Protein AF-A0A7C3CS58-F1 (afdb_monomer_lite)

Structure (mmCIF, N/CA/C/O backbone):
data_AF-A0A7C3CS58-F1
#
_entry.id   AF-A0A7C3CS58-F1
#
loop_
_atom_site.group_PDB
_atom_site.id
_atom_site.type_symbol
_atom_site.label_atom_id
_atom_site.label_alt_id
_atom_site.label_comp_id
_atom_site.label_asym_id
_atom_site.label_entity_id
_atom_site.label_seq_id
_atom_site.pdbx_PDB_ins_code
_atom_site.Cartn_x
_atom_site.Cartn_y
_atom_site.Cartn_z
_atom_site.occupancy
_atom_site.B_iso_or_equiv
_atom_site.auth_seq_id
_atom_site.auth_comp_id
_atom_site.auth_asym_id
_atom_site.auth_atom_id
_atom_site.pdbx_PDB_model_num
ATOM 1 N N . MET A 1 1 ? 22.681 -4.273 1.201 1.00 48.94 1 MET A N 1
ATOM 2 C CA . MET A 1 1 ? 22.043 -4.958 0.058 1.00 48.94 1 MET A CA 1
ATOM 3 C C . MET A 1 1 ? 21.524 -3.868 -0.862 1.00 48.94 1 MET A C 1
ATOM 5 O O . MET A 1 1 ? 20.750 -3.043 -0.396 1.00 48.94 1 MET A O 1
ATOM 9 N N . VAL A 1 2 ? 22.036 -3.768 -2.089 1.00 51.97 2 VAL A N 1
ATOM 10 C CA . VAL A 1 2 ? 21.511 -2.819 -3.084 1.00 51.97 2 VAL A CA 1
ATOM 11 C C . VAL A 1 2 ? 20.241 -3.455 -3.643 1.00 51.97 2 VAL A C 1
ATOM 13 O O . VAL A 1 2 ? 20.322 -4.547 -4.196 1.00 51.97 2 VAL A O 1
ATOM 16 N N . ARG A 1 3 ? 19.075 -2.841 -3.422 1.00 66.12 3 ARG A N 1
ATOM 17 C CA . ARG A 1 3 ? 17.827 -3.278 -4.064 1.00 66.12 3 ARG A CA 1
ATOM 18 C C . ARG A 1 3 ? 17.838 -2.754 -5.497 1.00 66.12 3 ARG A C 1
ATOM 20 O O . ARG A 1 3 ? 18.014 -1.553 -5.699 1.00 66.12 3 ARG A O 1
ATOM 27 N N . GLU A 1 4 ? 17.723 -3.644 -6.477 1.00 78.19 4 GLU A N 1
ATOM 28 C CA . GLU A 1 4 ? 17.605 -3.247 -7.882 1.00 78.19 4 GLU A CA 1
ATOM 29 C C . GLU A 1 4 ? 16.298 -2.469 -8.092 1.00 78.19 4 GLU A C 1
ATOM 31 O O . GLU A 1 4 ? 15.266 -2.791 -7.500 1.00 78.19 4 GLU A O 1
ATOM 36 N N . LYS A 1 5 ? 16.345 -1.411 -8.912 1.00 87.25 5 LYS A N 1
ATOM 37 C CA . LYS A 1 5 ? 15.156 -0.620 -9.246 1.00 87.25 5 LYS A CA 1
ATOM 38 C C . LYS A 1 5 ? 14.199 -1.490 -10.062 1.00 87.25 5 LYS A C 1
ATOM 40 O O . LYS A 1 5 ? 14.593 -2.037 -11.090 1.00 87.25 5 LYS A O 1
ATOM 45 N N . LEU A 1 6 ? 12.942 -1.581 -9.636 1.00 90.12 6 LEU A N 1
ATOM 46 C CA . LEU A 1 6 ? 11.911 -2.256 -10.415 1.00 90.12 6 LEU A CA 1
ATOM 47 C C . LEU A 1 6 ? 11.552 -1.419 -11.647 1.00 90.12 6 LEU A C 1
ATOM 49 O O . LEU A 1 6 ? 11.156 -0.262 -11.524 1.00 90.12 6 LEU A O 1
ATOM 53 N N . VAL A 1 7 ? 11.620 -2.038 -12.823 1.00 94.19 7 VAL A N 1
ATOM 54 C CA . VAL A 1 7 ? 11.097 -1.489 -14.076 1.00 94.19 7 VAL A CA 1
ATOM 55 C C . VAL A 1 7 ? 10.013 -2.432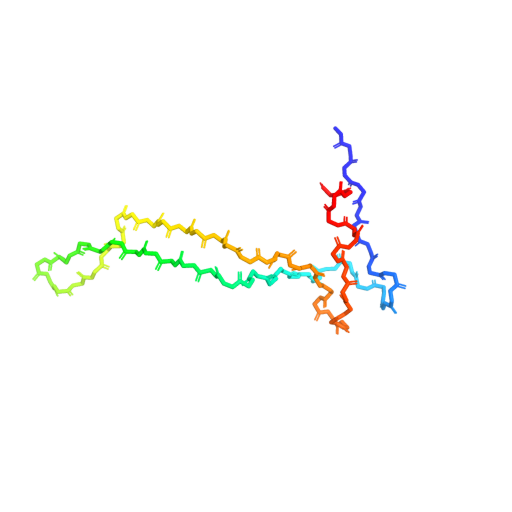 -14.580 1.00 94.19 7 VAL A C 1
ATOM 57 O O . VAL A 1 7 ? 10.242 -3.632 -14.725 1.00 94.19 7 VAL A O 1
ATOM 60 N N . CYS A 1 8 ? 8.823 -1.901 -14.849 1.00 95.81 8 CYS A N 1
ATOM 61 C CA . CYS A 1 8 ? 7.709 -2.667 -15.386 1.00 95.81 8 CYS A CA 1
ATOM 62 C C . CYS A 1 8 ? 8.108 -3.260 -16.748 1.00 95.81 8 CYS A C 1
ATOM 64 O O . CYS A 1 8 ? 8.360 -2.496 -17.687 1.00 95.81 8 CYS A O 1
ATOM 66 N N . PRO A 1 9 ? 8.103 -4.595 -16.906 1.00 95.12 9 PRO A N 1
ATOM 67 C CA . PRO A 1 9 ? 8.555 -5.241 -18.138 1.00 95.12 9 PRO A CA 1
ATOM 68 C C . PRO A 1 9 ? 7.601 -5.011 -19.319 1.00 95.12 9 PRO A C 1
ATOM 70 O O . PRO A 1 9 ? 7.956 -5.292 -20.459 1.00 95.12 9 PRO A O 1
ATOM 73 N N . TYR A 1 10 ? 6.396 -4.498 -19.056 1.00 97.31 10 TYR A N 1
ATOM 74 C CA . TYR A 1 10 ? 5.361 -4.299 -20.068 1.00 97.31 10 TYR A CA 1
ATOM 75 C C . TYR A 1 10 ? 5.322 -2.876 -20.638 1.00 97.31 10 TYR A C 1
ATOM 77 O O . TYR A 1 10 ? 5.003 -2.707 -21.811 1.00 97.31 10 TYR A O 1
ATOM 85 N N . CYS A 1 11 ? 5.629 -1.845 -19.840 1.00 97.44 11 CYS A N 1
ATOM 86 C CA . CYS A 1 11 ? 5.537 -0.445 -20.288 1.00 97.44 11 CYS A CA 1
ATOM 87 C C . CYS A 1 11 ? 6.726 0.445 -19.895 1.00 97.44 11 CYS A C 1
ATOM 89 O O . CYS A 1 11 ? 6.693 1.651 -20.152 1.00 97.44 11 CYS A O 1
ATOM 91 N N . GLY A 1 12 ? 7.749 -0.119 -19.247 1.00 96.88 12 GLY A N 1
ATOM 92 C CA . GLY A 1 12 ? 8.949 0.604 -18.822 1.00 96.88 12 GLY A CA 1
ATOM 93 C C . GLY A 1 12 ? 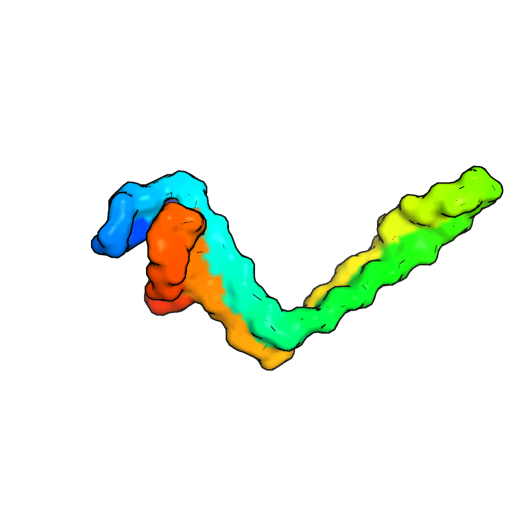8.753 1.544 -17.631 1.00 96.88 12 GLY A C 1
ATOM 94 O O . GLY A 1 12 ? 9.691 2.237 -17.266 1.00 96.88 12 GLY A O 1
ATOM 95 N N . ASN A 1 13 ? 7.562 1.589 -17.027 1.00 97.06 13 ASN A N 1
ATOM 96 C CA . ASN A 1 13 ? 7.318 2.379 -15.822 1.00 97.06 13 ASN A CA 1
ATOM 97 C C . ASN A 1 13 ? 8.204 1.916 -14.666 1.00 97.06 13 ASN A C 1
ATOM 99 O O . ASN A 1 13 ? 8.216 0.731 -14.343 1.00 97.06 13 ASN A O 1
ATOM 103 N N . ASP A 1 14 ? 8.848 2.855 -13.998 1.00 95.69 14 ASP A N 1
ATOM 104 C CA . ASP A 1 14 ? 9.750 2.617 -12.876 1.00 95.69 14 ASP A CA 1
ATOM 105 C C . ASP A 1 14 ? 9.501 3.596 -11.711 1.00 95.69 14 ASP A C 1
ATOM 107 O O . ASP A 1 14 ? 10.355 3.760 -10.837 1.00 95.69 14 ASP A O 1
ATOM 111 N N . GLU A 1 15 ? 8.320 4.225 -11.702 1.00 95.50 15 GLU A N 1
ATOM 112 C CA . GLU A 1 15 ? 7.911 5.244 -10.730 1.00 95.50 15 GLU A CA 1
ATOM 113 C C . GLU A 1 15 ? 6.667 4.819 -9.937 1.00 95.50 15 GLU A C 1
ATOM 115 O O . GLU A 1 15 ? 6.681 4.876 -8.710 1.00 95.50 15 GLU A O 1
ATOM 120 N N . GLU A 1 16 ? 5.606 4.357 -10.612 1.00 96.31 16 GLU A N 1
ATOM 121 C CA . GLU A 1 16 ? 4.304 4.121 -9.970 1.00 96.31 16 GLU A CA 1
ATOM 122 C C . GLU A 1 16 ? 3.910 2.638 -9.927 1.00 96.31 16 GLU A C 1
ATOM 124 O O . GLU A 1 16 ? 3.806 1.971 -10.961 1.00 96.31 16 GLU A O 1
ATOM 129 N N . PHE A 1 17 ? 3.633 2.118 -8.734 1.00 96.12 17 PHE A N 1
ATOM 130 C CA . PHE A 1 17 ? 3.173 0.747 -8.511 1.00 96.12 17 PHE A CA 1
ATOM 131 C C . PHE A 1 17 ? 2.197 0.707 -7.331 1.00 96.12 17 PHE A C 1
ATOM 133 O O . PHE A 1 17 ? 2.275 1.560 -6.449 1.00 96.12 17 PHE A O 1
ATOM 140 N N . PHE A 1 18 ? 1.293 -0.273 -7.296 1.00 95.69 18 PHE A N 1
ATOM 141 C CA . PHE A 1 18 ? 0.313 -0.406 -6.213 1.00 95.69 18 PHE A CA 1
ATOM 142 C C . PHE A 1 18 ? -0.007 -1.868 -5.900 1.00 95.69 18 PHE A C 1
ATOM 144 O O . PHE A 1 18 ? 0.128 -2.744 -6.756 1.00 95.69 18 PHE A O 1
ATOM 151 N N . GLU A 1 19 ? -0.448 -2.129 -4.670 1.00 94.81 19 GLU A N 1
ATOM 152 C CA . GLU A 1 19 ? -0.978 -3.426 -4.253 1.00 94.81 19 GLU A CA 1
ATOM 153 C C . GLU A 1 19 ? -2.501 -3.365 -4.093 1.00 94.81 19 GLU A C 1
ATOM 155 O O . GLU A 1 19 ? -3.062 -2.342 -3.701 1.00 94.81 19 GLU A O 1
ATOM 160 N N . VAL A 1 20 ? -3.169 -4.479 -4.379 1.00 94.50 20 VAL A N 1
ATOM 161 C CA . VAL A 1 20 ? -4.584 -4.699 -4.074 1.00 94.50 20 VAL A CA 1
ATOM 162 C C . VAL A 1 20 ? -4.675 -5.885 -3.132 1.00 94.50 20 VAL A C 1
ATOM 164 O O . VAL A 1 20 ? -4.313 -7.001 -3.505 1.00 94.50 20 VAL A O 1
ATOM 167 N N . ALA A 1 21 ? -5.168 -5.640 -1.921 1.00 93.38 21 ALA A N 1
ATOM 168 C CA . ALA A 1 21 ? -5.510 -6.683 -0.967 1.00 93.38 21 ALA A CA 1
ATOM 169 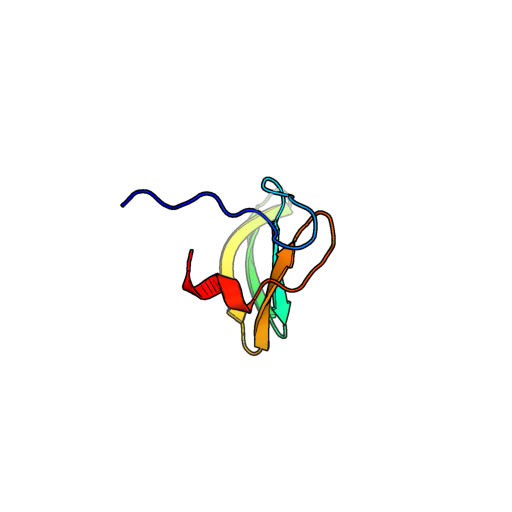C C . ALA A 1 21 ? -7.000 -7.020 -1.094 1.00 93.38 21 ALA A C 1
ATOM 171 O O . ALA A 1 21 ? -7.864 -6.174 -0.862 1.00 93.38 21 ALA A O 1
ATOM 172 N N . GLU A 1 22 ? -7.306 -8.256 -1.477 1.00 92.81 22 GLU A N 1
ATOM 173 C CA . GLU A 1 22 ? -8.676 -8.765 -1.492 1.00 92.81 22 GLU A CA 1
ATOM 174 C C . GLU A 1 22 ? -9.084 -9.220 -0.078 1.00 92.81 22 GLU A C 1
ATOM 176 O O . GLU A 1 22 ? -8.264 -9.729 0.687 1.00 92.81 22 GLU A O 1
ATOM 181 N N . ASN A 1 23 ? -10.367 -9.069 0.267 1.00 92.38 23 ASN A N 1
ATOM 182 C CA . AS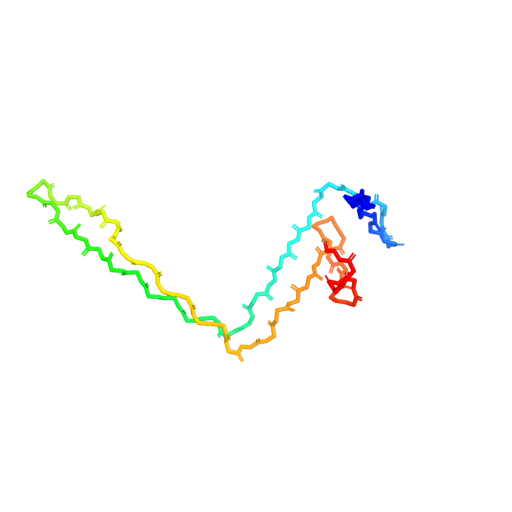N A 1 23 ? -10.939 -9.496 1.555 1.00 92.38 23 ASN A CA 1
ATOM 183 C C . ASN A 1 23 ? -10.182 -8.953 2.786 1.00 92.38 23 ASN A C 1
ATOM 185 O O . ASN A 1 23 ? -9.833 -9.706 3.703 1.00 92.38 23 ASN A O 1
ATOM 189 N N . ALA A 1 24 ? -9.917 -7.645 2.789 1.00 93.38 24 ALA A N 1
ATOM 190 C CA . ALA A 1 24 ? -9.357 -6.943 3.935 1.00 93.38 24 ALA A CA 1
ATOM 191 C C . ALA A 1 24 ? -10.467 -6.516 4.909 1.00 93.38 24 ALA A C 1
ATOM 193 O O . ALA A 1 24 ? -11.462 -5.907 4.509 1.00 93.38 24 ALA A O 1
ATOM 194 N N . TYR A 1 25 ? -10.276 -6.814 6.190 1.00 93.31 25 TYR A N 1
ATOM 195 C CA . TYR A 1 25 ? -11.082 -6.317 7.295 1.00 93.31 25 TYR A CA 1
ATOM 196 C C . TYR A 1 25 ? -10.253 -5.308 8.089 1.00 93.31 25 TYR A C 1
ATOM 198 O O . TYR A 1 25 ? -9.164 -5.629 8.560 1.00 93.31 25 TYR A O 1
ATOM 206 N N . VAL A 1 26 ? -10.755 -4.078 8.203 1.00 94.31 26 VAL A N 1
ATOM 207 C CA . VAL A 1 26 ? -10.076 -2.984 8.907 1.00 94.31 26 VAL A CA 1
ATOM 208 C C . VAL A 1 26 ? -10.969 -2.504 10.041 1.00 94.31 26 VAL A C 1
ATOM 210 O O . VAL A 1 26 ? -12.128 -2.150 9.817 1.00 94.31 26 VAL A O 1
ATOM 213 N N . VAL A 1 27 ? -10.423 -2.478 11.253 1.00 95.75 27 VAL A N 1
ATOM 214 C CA . VAL A 1 27 ? -11.078 -1.951 12.452 1.00 95.75 27 VAL A CA 1
ATOM 215 C C . VAL A 1 27 ? -10.264 -0.780 12.966 1.00 95.75 27 VAL A C 1
ATOM 217 O O . VAL A 1 27 ? -9.104 -0.946 13.332 1.00 95.75 27 VAL A O 1
ATOM 220 N N . VAL A 1 28 ? -10.888 0.395 13.027 1.00 96.75 28 VAL A N 1
ATOM 221 C CA . VAL A 1 28 ? -10.282 1.596 13.608 1.00 96.75 28 VAL A CA 1
ATOM 222 C C . VAL A 1 28 ? -11.066 1.993 14.851 1.00 96.75 28 VAL A C 1
ATOM 224 O O . VAL A 1 28 ? -12.272 2.241 14.787 1.00 96.75 28 VAL A O 1
ATOM 227 N N . HIS A 1 29 ? -10.381 2.060 15.987 1.00 96.56 29 HIS A N 1
ATOM 228 C CA . HIS A 1 29 ? -10.936 2.549 17.242 1.00 96.56 29 HIS A CA 1
ATOM 229 C C . HIS A 1 29 ? -10.689 4.051 17.360 1.00 96.56 29 HIS A C 1
ATOM 231 O O . HIS A 1 29 ? -9.548 4.503 17.273 1.00 96.56 29 HIS A O 1
ATOM 237 N N . PHE A 1 30 ? -11.748 4.824 17.597 1.00 97.50 30 PHE A N 1
ATOM 238 C CA . PHE A 1 30 ? -11.666 6.274 17.777 1.00 97.50 30 PHE A CA 1
ATOM 239 C C . PHE A 1 30 ? -12.003 6.676 19.211 1.00 97.50 30 PHE A C 1
ATOM 241 O O . PHE A 1 30 ? -12.935 6.141 19.812 1.00 97.50 30 PHE A O 1
ATOM 248 N N . LEU A 1 31 ? -11.284 7.674 19.721 1.00 97.62 31 LEU A N 1
ATOM 249 C CA . LEU A 1 31 ? -11.673 8.439 20.900 1.00 97.62 31 LEU A CA 1
ATOM 250 C C . LEU A 1 31 ? -12.360 9.730 20.447 1.00 97.62 31 LEU A C 1
ATOM 252 O O . LEU A 1 31 ? -11.833 10.431 19.583 1.00 97.62 31 LEU A O 1
ATOM 256 N N . GLN A 1 32 ? -13.515 10.046 21.032 1.00 98.00 32 GLN A N 1
ATOM 257 C CA . GLN A 1 32 ? -14.178 11.331 20.827 1.00 98.00 32 GLN A CA 1
ATOM 258 C C . GLN A 1 32 ? -13.737 12.324 21.907 1.00 98.00 32 GLN A C 1
ATOM 260 O O . GLN A 1 32 ? -13.844 12.040 23.099 1.00 98.00 32 GLN A O 1
ATOM 265 N N . ASN A 1 33 ? -13.248 13.482 21.478 1.00 97.06 33 ASN A N 1
ATOM 266 C CA . ASN A 1 33 ? -12.882 14.596 22.344 1.00 97.06 33 ASN A CA 1
ATOM 267 C C . ASN A 1 33 ? -14.126 15.377 22.806 1.00 97.06 33 ASN A C 1
ATOM 269 O O . ASN A 1 33 ? -15.204 15.266 22.219 1.00 97.06 33 ASN A O 1
ATOM 273 N N . GLU A 1 34 ? -13.970 16.228 23.825 1.00 97.25 34 GLU A N 1
ATOM 274 C CA . GLU A 1 34 ? -15.051 17.087 24.347 1.00 97.25 34 GLU A CA 1
ATOM 275 C C . GLU A 1 34 ? -15.591 18.086 23.312 1.00 97.25 34 GLU A C 1
ATOM 277 O O . GLU A 1 34 ? -16.768 18.437 23.341 1.00 97.25 34 GLU A O 1
ATOM 282 N N . ASP A 1 35 ? -14.745 18.516 22.371 1.00 97.12 35 ASP A N 1
ATOM 283 C CA . ASP A 1 35 ? -15.126 19.388 21.254 1.00 97.12 35 ASP A CA 1
ATOM 284 C C . ASP A 1 35 ? -15.850 18.641 20.115 1.00 97.12 35 ASP A C 1
ATOM 286 O O . ASP A 1 35 ? -16.235 19.243 19.111 1.00 97.12 35 ASP A O 1
ATOM 290 N N . GLY A 1 36 ? -16.051 17.329 20.271 1.00 96.81 36 GLY A N 1
ATOM 291 C CA . GLY A 1 36 ? -16.739 16.459 19.325 1.00 96.81 36 GLY A CA 1
ATOM 292 C C . GLY A 1 36 ? -15.857 15.909 18.204 1.00 96.81 36 GLY A C 1
ATOM 293 O O . GLY A 1 36 ? -16.355 15.118 17.400 1.00 96.81 36 GLY A O 1
ATOM 294 N N . THR A 1 37 ? -14.575 16.278 18.141 1.00 97.62 37 THR A N 1
ATOM 295 C CA . THR A 1 37 ? -13.627 15.711 17.171 1.00 97.62 37 THR A CA 1
ATOM 296 C C . THR A 1 37 ? -13.247 14.271 17.528 1.00 97.62 37 THR A C 1
ATOM 298 O O . THR A 1 37 ? -13.349 13.857 18.682 1.00 97.62 37 THR A O 1
ATOM 301 N N . PHE A 1 38 ? -12.813 13.489 16.536 1.00 97.75 38 PHE A N 1
ATOM 302 C CA . PHE A 1 38 ? -12.388 12.099 16.723 1.00 97.75 38 PHE A CA 1
ATOM 303 C C . PHE A 1 38 ? -10.889 11.956 16.471 1.00 97.75 38 PHE A C 1
ATOM 305 O O . PHE A 1 38 ? -10.370 12.502 15.498 1.00 97.75 38 PHE A O 1
ATOM 312 N N . VAL A 1 39 ? -10.210 11.175 17.310 1.00 96.56 39 VAL A N 1
ATOM 313 C CA . VAL A 1 39 ? -8.793 10.828 17.146 1.00 96.56 39 VAL A CA 1
ATOM 314 C C . VAL A 1 39 ? -8.667 9.303 17.061 1.00 96.56 39 VAL A C 1
ATOM 316 O O . VAL A 1 39 ? -9.204 8.614 17.933 1.00 96.56 39 VAL A O 1
ATOM 319 N N . PRO A 1 40 ? -8.003 8.748 16.029 1.00 96.62 40 PRO A N 1
ATOM 320 C CA . PRO A 1 40 ? -7.780 7.310 15.929 1.00 96.62 40 PRO A CA 1
ATOM 321 C C . PRO A 1 40 ? -6.788 6.867 17.008 1.00 96.62 40 PRO A C 1
ATOM 323 O O . PRO A 1 40 ? -5.713 7.446 17.146 1.00 96.62 40 PRO A O 1
ATOM 326 N N . MET A 1 41 ? -7.166 5.860 17.787 1.00 96.31 41 MET A N 1
ATOM 327 C CA . MET A 1 41 ? -6.367 5.309 18.885 1.00 96.31 41 MET A CA 1
ATOM 328 C C . MET A 1 41 ? -5.645 4.030 18.471 1.00 96.31 41 MET A C 1
ATOM 330 O O . MET A 1 41 ? -4.482 3.837 18.810 1.00 96.31 41 MET A O 1
ATOM 334 N N . GLU A 1 42 ? -6.343 3.161 17.745 1.00 94.31 42 GLU A N 1
ATOM 335 C CA . GLU A 1 42 ? -5.844 1.852 17.339 1.00 94.31 42 GLU A CA 1
ATOM 336 C C . GLU A 1 42 ? -6.414 1.491 15.970 1.00 94.31 42 GLU A C 1
ATOM 338 O O . GLU A 1 42 ? -7.585 1.757 15.687 1.00 94.31 42 GLU A O 1
ATOM 343 N N . GLU A 1 43 ? -5.586 0.876 15.134 1.00 95.19 43 GLU A N 1
ATOM 344 C CA . GLU A 1 43 ? -5.962 0.353 13.829 1.00 95.19 43 GLU A CA 1
ATOM 345 C C . GLU A 1 43 ? -5.502 -1.101 13.735 1.00 95.19 43 GLU A C 1
ATOM 347 O O . GLU A 1 43 ? -4.318 -1.401 13.886 1.00 95.19 43 GLU A O 1
ATOM 352 N N . ASN A 1 44 ? -6.452 -1.996 13.481 1.00 92.75 44 ASN A N 1
ATOM 353 C CA . ASN A 1 44 ? -6.206 -3.405 13.224 1.00 92.75 44 ASN A CA 1
ATOM 354 C C . ASN A 1 44 ? -6.627 -3.732 11.793 1.00 92.75 44 ASN A C 1
ATOM 356 O O . ASN A 1 44 ? -7.741 -3.411 11.376 1.00 92.75 44 ASN A O 1
ATOM 360 N N . MET A 1 45 ? -5.743 -4.396 11.054 1.00 92.56 45 MET A N 1
ATOM 361 C CA . MET A 1 45 ? -5.988 -4.831 9.684 1.00 92.56 45 MET A CA 1
ATOM 362 C C . MET A 1 45 ? -5.745 -6.331 9.569 1.00 92.56 45 MET A C 1
ATOM 364 O O . MET A 1 45 ? -4.664 -6.825 9.884 1.00 92.56 45 MET A O 1
ATOM 368 N N . GLU A 1 46 ? -6.745 -7.043 9.066 1.00 93.44 46 GLU A N 1
ATOM 369 C CA . GLU A 1 46 ? -6.667 -8.460 8.741 1.00 93.44 46 GLU A CA 1
ATOM 370 C C . GLU A 1 46 ? -6.899 -8.638 7.240 1.00 93.44 46 GLU A C 1
ATOM 372 O O . GLU A 1 46 ? -7.938 -8.248 6.709 1.00 93.44 46 GLU A O 1
ATOM 377 N N . ILE A 1 47 ? -5.928 -9.222 6.537 1.00 91.00 47 ILE A N 1
ATOM 378 C CA . ILE A 1 47 ? -6.053 -9.553 5.115 1.00 91.00 47 ILE A CA 1
ATOM 379 C C . ILE A 1 47 ? -6.229 -11.062 5.005 1.00 91.00 47 ILE A C 1
ATOM 381 O O . ILE A 1 47 ? -5.317 -11.820 5.327 1.00 91.00 47 ILE A O 1
ATOM 385 N N . THR A 1 48 ? -7.403 -11.492 4.545 1.00 88.62 48 THR A N 1
ATOM 386 C CA . THR A 1 48 ? -7.733 -12.922 4.401 1.00 88.62 48 THR A CA 1
ATOM 387 C C . THR A 1 48 ? -7.677 -13.410 2.952 1.00 88.62 48 THR A C 1
ATOM 389 O O . THR A 1 48 ? -7.660 -14.615 2.702 1.00 88.62 48 THR A O 1
ATOM 392 N N . GLY A 1 49 ? -7.654 -12.490 1.984 1.00 87.38 49 GLY A N 1
ATOM 393 C CA . GLY A 1 49 ? -7.548 -12.789 0.559 1.00 87.38 49 GLY A CA 1
ATOM 394 C C . GLY A 1 49 ? -6.130 -12.644 0.011 1.00 87.38 49 GLY A C 1
ATOM 395 O O . GLY A 1 49 ? -5.146 -12.534 0.741 1.00 87.38 49 GLY A O 1
ATOM 396 N N . VAL A 1 50 ? -6.026 -12.666 -1.318 1.00 90.00 50 VAL A N 1
ATOM 397 C CA . VAL A 1 50 ? -4.747 -12.494 -2.012 1.00 90.00 50 VAL A CA 1
ATOM 398 C C . VAL A 1 50 ? -4.333 -11.026 -2.031 1.00 90.00 50 VAL A C 1
ATOM 400 O O . VAL A 1 50 ? -5.167 -10.135 -2.189 1.00 90.00 50 VAL A O 1
ATOM 403 N N . VAL A 1 51 ? -3.028 -10.786 -1.923 1.00 91.94 51 VAL A N 1
ATOM 404 C CA . VAL A 1 51 ? -2.426 -9.483 -2.217 1.00 91.94 51 VAL A CA 1
ATOM 405 C C . VAL A 1 51 ? -1.791 -9.567 -3.595 1.00 91.94 51 VAL A C 1
ATOM 407 O O . VAL A 1 51 ? -0.884 -10.373 -3.813 1.00 91.94 51 VAL A O 1
ATOM 410 N N . LYS A 1 52 ? -2.284 -8.756 -4.527 1.00 94.69 52 LYS A N 1
ATOM 411 C CA . LYS A 1 52 ? -1.752 -8.646 -5.887 1.00 94.69 52 LYS A CA 1
ATOM 412 C C . LYS A 1 52 ? -0.994 -7.342 -6.051 1.00 94.69 52 LYS A C 1
ATOM 414 O O . LYS A 1 52 ? -1.362 -6.341 -5.449 1.00 94.69 52 LYS A O 1
ATOM 419 N N . PHE A 1 53 ? 0.040 -7.350 -6.878 1.00 95.56 53 PHE A N 1
ATOM 420 C CA . PHE A 1 53 ? 0.890 -6.193 -7.142 1.00 95.56 53 PHE A CA 1
ATOM 421 C C . PHE A 1 53 ? 0.785 -5.790 -8.609 1.00 95.56 53 PHE A C 1
ATOM 423 O O . PHE A 1 53 ? 0.800 -6.650 -9.485 1.00 95.56 53 PHE A O 1
ATOM 430 N N . TYR A 1 54 ? 0.692 -4.494 -8.886 1.00 97.12 54 TYR A N 1
ATOM 431 C CA . TYR A 1 54 ? 0.393 -3.971 -10.213 1.00 97.12 54 TYR A CA 1
ATOM 432 C C . TYR A 1 54 ? 1.286 -2.795 -10.595 1.00 97.12 54 TYR A C 1
ATOM 434 O O .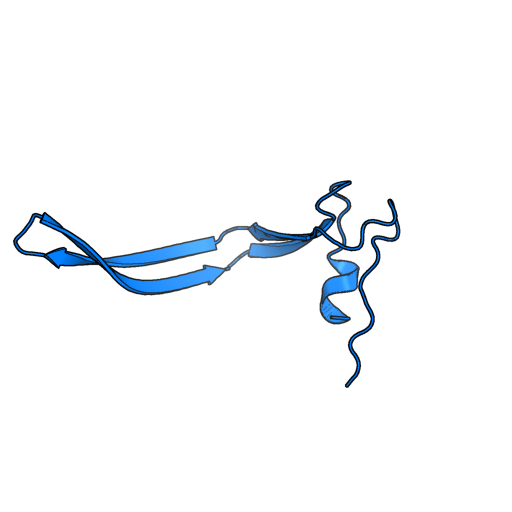 TYR A 1 54 ? 1.736 -2.010 -9.759 1.00 97.12 54 TYR A O 1
ATOM 442 N N . CYS A 1 55 ? 1.490 -2.631 -11.901 1.00 97.50 55 CYS A N 1
ATOM 443 C CA . CYS A 1 55 ? 2.041 -1.400 -12.457 1.00 97.50 55 CYS A CA 1
ATOM 444 C C . CYS A 1 55 ? 0.997 -0.273 -12.418 1.00 97.50 55 CYS A C 1
ATOM 446 O O . CYS A 1 55 ? -0.084 -0.431 -12.981 1.00 97.50 55 CYS A O 1
ATOM 448 N N . GLY A 1 56 ? 1.345 0.888 -11.857 1.00 97.44 56 GLY A N 1
ATOM 449 C CA . GLY A 1 56 ? 0.474 2.071 -11.816 1.00 97.44 56 GLY A CA 1
ATOM 450 C C . GLY A 1 56 ? 0.131 2.628 -13.196 1.00 97.44 56 GLY A C 1
ATOM 451 O O . GLY A 1 56 ? -0.996 3.039 -13.448 1.00 97.44 56 GLY A O 1
ATOM 452 N N . ARG A 1 57 ? 1.070 2.530 -14.146 1.00 98.19 57 ARG A N 1
ATOM 453 C CA . ARG A 1 57 ? 0.897 3.094 -15.489 1.00 98.19 57 ARG A CA 1
ATOM 454 C C . ARG A 1 57 ? 0.063 2.230 -16.435 1.00 98.19 57 ARG A C 1
ATOM 456 O O . ARG A 1 57 ? -0.778 2.755 -17.157 1.00 98.19 57 ARG A O 1
ATOM 463 N N . CYS A 1 58 ? 0.340 0.927 -16.509 1.00 98.00 58 CYS A N 1
ATOM 464 C CA . CYS A 1 58 ? -0.307 0.033 -17.483 1.00 98.00 58 CYS A CA 1
ATOM 465 C C . CYS A 1 58 ? -1.204 -1.038 -16.855 1.00 98.00 58 CYS A C 1
ATOM 467 O O . CYS A 1 58 ? -1.724 -1.875 -17.587 1.00 98.00 58 CYS A O 1
ATOM 469 N N . GLN A 1 59 ? -1.351 -1.046 -15.526 1.00 97.81 59 GLN A N 1
ATOM 470 C CA . GLN A 1 59 ? -2.188 -1.985 -14.764 1.00 97.81 59 GLN A CA 1
ATOM 471 C C . GLN A 1 59 ? -1.846 -3.472 -14.955 1.00 97.81 59 GLN A C 1
ATOM 473 O O . GLN A 1 59 ? -2.639 -4.347 -14.615 1.00 97.81 59 GLN A O 1
ATOM 478 N N . ALA A 1 60 ? -0.658 -3.782 -15.480 1.00 97.62 60 ALA A N 1
ATOM 479 C CA . ALA A 1 60 ? -0.209 -5.163 -15.608 1.00 97.62 60 ALA A CA 1
ATOM 480 C C . ALA A 1 60 ? -0.016 -5.797 -14.224 1.00 97.62 60 ALA A C 1
ATOM 482 O O . ALA A 1 60 ? 0.535 -5.151 -13.329 1.00 97.62 60 ALA A O 1
ATOM 483 N N . ASP A 1 61 ? -0.437 -7.055 -14.079 1.00 96.81 61 ASP A N 1
ATOM 484 C CA . ASP A 1 61 ? -0.219 -7.858 -12.875 1.00 96.81 61 ASP A CA 1
ATOM 485 C C . ASP A 1 61 ? 1.263 -8.256 -12.771 1.00 96.81 61 ASP A C 1
ATOM 487 O O . ASP A 1 61 ? 1.813 -8.990 -13.597 1.00 96.81 61 ASP A O 1
ATOM 491 N N . LEU A 1 62 ? 1.917 -7.725 -11.744 1.00 95.62 62 LEU A N 1
ATOM 492 C CA . LEU A 1 62 ? 3.315 -7.934 -11.393 1.00 95.62 62 LEU A CA 1
ATOM 493 C C . LEU A 1 62 ? 3.467 -8.784 -10.125 1.00 95.62 62 LEU A C 1
ATOM 495 O O . LEU A 1 62 ? 4.561 -8.841 -9.570 1.00 95.62 62 LEU A O 1
ATOM 499 N N . SER A 1 63 ? 2.418 -9.472 -9.660 1.00 94.00 63 SER A N 1
ATOM 500 C CA . SER A 1 63 ? 2.437 -10.250 -8.406 1.00 94.00 63 SER A CA 1
ATOM 501 C C . SER A 1 63 ? 3.547 -11.307 -8.377 1.00 94.00 63 SER A C 1
ATOM 503 O O . SER A 1 63 ? 4.105 -11.597 -7.326 1.00 94.00 63 SER A O 1
ATOM 505 N N . HIS A 1 64 ? 3.945 -11.817 -9.544 1.00 89.50 64 HIS A N 1
ATOM 506 C CA . HIS A 1 64 ? 5.064 -12.749 -9.716 1.00 89.50 64 HIS A CA 1
ATOM 507 C C . HIS A 1 64 ? 6.454 -12.148 -9.414 1.00 89.50 64 HIS A C 1
ATOM 509 O O . HIS A 1 64 ? 7.430 -12.888 -9.291 1.00 89.50 64 HIS A O 1
ATOM 515 N N . LEU A 1 65 ? 6.566 -10.820 -9.330 1.00 87.06 65 LEU A N 1
ATOM 516 C CA . LEU A 1 65 ? 7.796 -10.100 -8.982 1.00 87.06 65 LEU A CA 1
ATOM 517 C C . LEU A 1 65 ? 7.859 -9.717 -7.501 1.00 87.06 65 LEU A C 1
ATOM 519 O O . LEU A 1 65 ? 8.912 -9.277 -7.049 1.00 87.06 65 LEU A O 1
ATOM 523 N N . ARG A 1 66 ? 6.766 -9.892 -6.748 1.00 73.38 66 ARG A N 1
ATOM 524 C CA . ARG A 1 66 ? 6.640 -9.427 -5.362 1.00 73.38 66 ARG A CA 1
ATOM 525 C C . ARG A 1 66 ? 7.696 -10.026 -4.431 1.00 73.38 66 ARG A C 1
ATOM 527 O O . ARG A 1 66 ? 8.298 -9.293 -3.662 1.00 73.38 66 ARG A O 1
ATOM 534 N N . ASP A 1 67 ? 7.998 -11.315 -4.574 1.00 69.06 67 ASP A N 1
ATOM 535 C CA . ASP A 1 67 ? 8.983 -12.011 -3.728 1.00 69.06 67 ASP A CA 1
ATOM 536 C C . ASP A 1 67 ? 10.447 -11.627 -4.032 1.00 69.06 67 ASP A C 1
ATOM 538 O O . ASP A 1 67 ? 11.369 -12.107 -3.373 1.00 69.06 67 ASP A O 1
ATOM 542 N N . ARG A 1 68 ? 10.687 -10.802 -5.063 1.00 63.78 68 ARG A N 1
ATOM 543 C CA . ARG A 1 68 ? 12.028 -10.346 -5.472 1.00 63.78 68 ARG A CA 1
ATOM 544 C C . ARG A 1 68 ? 12.383 -8.946 -4.950 1.00 63.78 68 ARG A C 1
ATOM 546 O O . ARG A 1 68 ? 13.495 -8.491 -5.215 1.00 63.78 68 ARG A O 1
ATOM 553 N N 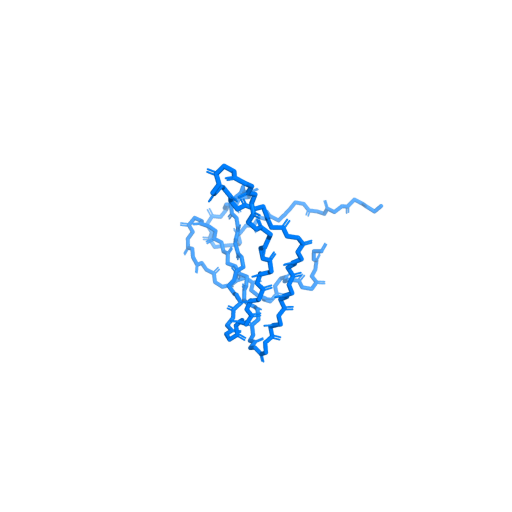. LEU A 1 69 ? 11.462 -8.274 -4.254 1.00 55.91 69 LEU A N 1
ATOM 554 C CA . LEU A 1 69 ? 11.598 -6.907 -3.719 1.00 55.91 69 LEU A CA 1
ATOM 555 C C . LEU A 1 69 ? 11.842 -6.918 -2.200 1.00 55.91 69 LEU A C 1
ATOM 557 O O . LEU A 1 69 ? 12.643 -6.074 -1.716 1.00 55.91 69 LEU A O 1
#

Foldseek 3Di:
DDQDQDADPPPRDRDDKDKDQPPKDKDWDWDADPVRDIDTDDIDIDGPGDIWMAGPPPRDTPRVCVVSD

Sequence (69 aa):
MVREKLVCPYCGNDEEFFEVAENAYVVVHFLQNEDGTFVPMEENMEITGVVKFYCGRCQADLSHLRDRL

Organism: NCBI:txid999894

pLDDT: mean 91.25, std 10.95, range [48.94, 98.19]

Secondary structure (DSSP, 8-state):
--PPPP--TTT---S-EEEEESSEEEEEEEEEPTTS-EEEEEEEEEE-S-EEEEETTT--B-GGGGGG-

Radius of gyration: 17.77 Å; chains: 1; bounding box: 39×32×45 Å